Protein AF-A0A315BMY9-F1 (afdb_monomer_lite)

pLDDT: mean 78.52, std 7.13, range [45.62, 89.0]

Structure (mmCIF, N/CA/C/O backbone):
data_AF-A0A315BMY9-F1
#
_entry.id   AF-A0A315BMY9-F1
#
loop_
_atom_site.group_PDB
_atom_site.id
_atom_site.type_symbol
_atom_site.label_atom_id
_atom_site.label_alt_id
_atom_site.label_comp_id
_atom_site.label_asym_id
_atom_site.label_entity_id
_atom_site.label_seq_id
_atom_site.pdbx_PDB_ins_code
_atom_site.Cartn_x
_atom_site.Cartn_y
_atom_site.Cartn_z
_atom_site.occupancy
_atom_site.B_iso_or_equiv
_atom_site.auth_seq_id
_atom_site.auth_comp_id
_atom_site.auth_asym_id
_atom_site.auth_atom_id
_atom_site.pdbx_PDB_model_num
ATOM 1 N N . MET A 1 1 ? -17.824 -24.085 -15.442 1.00 51.62 1 MET A N 1
ATOM 2 C CA . MET A 1 1 ? -16.734 -23.351 -16.113 1.00 51.62 1 MET A CA 1
ATOM 3 C C . MET A 1 1 ? -16.636 -21.958 -15.501 1.00 51.62 1 MET A C 1
ATOM 5 O O . MET A 1 1 ? -17.460 -21.121 -15.811 1.00 51.62 1 MET A O 1
ATOM 9 N N .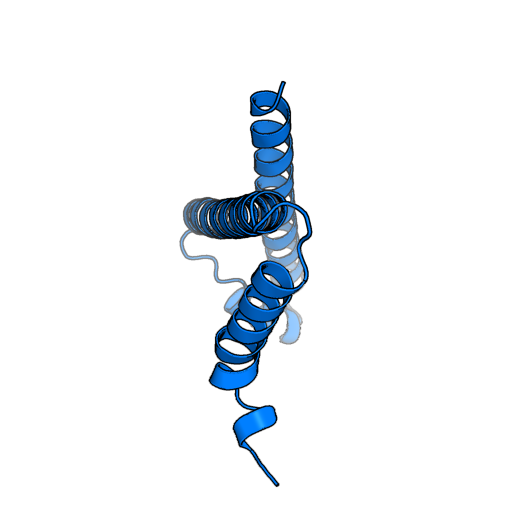 SER A 1 2 ? -15.762 -21.678 -14.541 1.00 57.91 2 SER A N 1
ATOM 10 C CA . SER A 1 2 ? -15.199 -22.530 -13.483 1.00 57.91 2 SER A CA 1
ATOM 11 C C . SER A 1 2 ? -14.870 -21.597 -12.306 1.00 57.91 2 SER A C 1
ATOM 13 O O . SER A 1 2 ? -14.286 -20.536 -12.512 1.00 57.91 2 SER A O 1
ATOM 15 N N . GLN A 1 3 ? -15.235 -21.982 -11.076 1.00 76.00 3 GLN A N 1
ATOM 16 C CA . GLN A 1 3 ? -14.943 -21.243 -9.829 1.00 76.00 3 GLN A CA 1
ATOM 17 C C . GLN A 1 3 ? -13.486 -20.753 -9.729 1.00 76.00 3 GLN A C 1
ATOM 19 O O . GLN A 1 3 ? -13.205 -19.767 -9.051 1.00 76.00 3 GLN A O 1
ATOM 24 N N . PHE A 1 4 ? -12.582 -21.433 -10.434 1.00 82.19 4 PHE A N 1
ATOM 25 C CA . PHE A 1 4 ? -11.174 -21.112 -10.574 1.00 82.19 4 PHE A CA 1
ATOM 26 C C . PHE A 1 4 ? -10.899 -19.684 -11.074 1.00 82.19 4 PHE A C 1
ATOM 28 O O . PHE A 1 4 ? -10.129 -18.984 -10.423 1.00 82.19 4 PHE A O 1
ATOM 35 N N . PHE A 1 5 ? -11.556 -19.208 -12.142 1.00 80.44 5 PHE A N 1
ATOM 36 C CA . PHE A 1 5 ? -11.325 -17.853 -12.687 1.00 80.44 5 PHE A CA 1
ATOM 37 C C . PHE A 1 5 ? -11.791 -16.735 -11.738 1.00 80.44 5 PHE A C 1
ATOM 39 O O . PHE A 1 5 ? -11.258 -15.628 -11.744 1.00 80.44 5 PHE A O 1
ATOM 46 N N . THR A 1 6 ? -12.761 -17.038 -10.879 1.00 83.19 6 THR A N 1
ATOM 47 C CA . THR A 1 6 ? -13.235 -16.162 -9.794 1.00 83.19 6 THR A CA 1
ATOM 48 C C . THR A 1 6 ? -12.459 -16.328 -8.487 1.00 83.19 6 THR A C 1
ATOM 50 O O . THR A 1 6 ? -12.723 -15.610 -7.525 1.00 83.19 6 THR A O 1
ATOM 53 N N . SER A 1 7 ? -11.521 -17.275 -8.405 1.00 87.94 7 SER A N 1
ATOM 54 C CA . SER A 1 7 ? -10.763 -17.496 -7.176 1.00 87.94 7 SER A CA 1
ATOM 55 C C . SER A 1 7 ? -9.757 -16.367 -6.945 1.00 87.94 7 SER A C 1
ATOM 57 O O . SER A 1 7 ? -9.094 -15.900 -7.873 1.00 87.94 7 SER A O 1
ATOM 59 N N . ARG A 1 8 ? -9.585 -15.966 -5.678 1.00 85.94 8 ARG A N 1
ATOM 60 C CA . ARG A 1 8 ? -8.574 -14.969 -5.282 1.00 85.94 8 ARG A CA 1
ATOM 61 C C . ARG A 1 8 ? -7.169 -15.396 -5.708 1.00 85.94 8 ARG A C 1
ATOM 63 O O . ARG A 1 8 ? -6.381 -14.570 -6.145 1.00 85.94 8 ARG A O 1
ATOM 70 N N . PHE A 1 9 ? -6.877 -16.692 -5.628 1.00 83.81 9 PHE A N 1
ATOM 71 C CA . PHE A 1 9 ? -5.603 -17.247 -6.074 1.00 83.81 9 PHE A CA 1
ATOM 72 C C . PHE A 1 9 ? -5.358 -16.987 -7.565 1.00 83.81 9 PHE A C 1
ATOM 74 O O . PHE A 1 9 ? -4.298 -16.501 -7.948 1.00 83.81 9 PHE A O 1
ATOM 81 N N . PHE A 1 10 ? -6.358 -17.233 -8.412 1.00 86.19 10 PHE A N 1
ATOM 82 C CA . PHE A 1 10 ? -6.232 -16.951 -9.836 1.00 86.19 10 PHE A CA 1
ATOM 83 C C . PHE A 1 10 ? -6.084 -15.448 -10.112 1.00 86.19 10 PHE A C 1
ATOM 85 O O . PHE A 1 10 ? -5.187 -15.045 -10.846 1.00 86.19 10 PHE A O 1
ATOM 92 N N . GLN A 1 11 ? -6.924 -14.617 -9.492 1.00 82.50 11 GLN A N 1
ATOM 93 C CA . GLN A 1 11 ? -6.979 -13.175 -9.755 1.00 82.50 11 GLN A CA 1
ATOM 94 C C . GLN A 1 11 ? -5.750 -12.408 -9.257 1.00 82.50 11 GLN A C 1
ATOM 96 O O . GLN A 1 11 ? -5.304 -11.485 -9.931 1.00 82.50 11 GLN A O 1
ATOM 101 N N . PHE A 1 12 ? -5.207 -12.776 -8.094 1.00 83.69 12 PHE A N 1
ATOM 102 C CA . PHE A 1 12 ? -4.121 -12.032 -7.449 1.00 83.69 12 PHE A CA 1
ATOM 103 C C . PHE A 1 12 ? -2.736 -12.654 -7.643 1.00 83.69 12 PHE A C 1
ATOM 105 O O . PHE A 1 12 ? -1.747 -11.986 -7.359 1.00 83.69 12 PHE A O 1
ATOM 112 N N . LEU A 1 13 ? -2.642 -13.897 -8.130 1.00 84.69 13 LEU A N 1
ATOM 113 C CA . LEU A 1 13 ? -1.356 -14.557 -8.377 1.00 84.69 13 LEU A CA 1
ATOM 114 C C . LEU A 1 13 ? -1.186 -14.959 -9.843 1.00 84.69 13 LEU A C 1
ATOM 116 O O . LEU A 1 13 ? -0.260 -14.497 -10.505 1.00 84.69 13 LEU A O 1
ATOM 120 N N . ILE A 1 14 ? -2.083 -15.800 -10.365 1.00 87.75 14 ILE A N 1
ATOM 121 C CA . ILE A 1 14 ? -1.918 -16.386 -11.704 1.00 87.75 14 ILE A CA 1
ATOM 122 C C . ILE A 1 14 ? -2.066 -15.327 -12.798 1.00 87.75 14 ILE A C 1
ATOM 124 O O . ILE A 1 14 ? -1.216 -15.232 -13.680 1.00 87.75 14 ILE A O 1
ATOM 128 N N . LEU A 1 15 ? -3.125 -14.519 -12.742 1.00 85.69 15 LEU A N 1
ATOM 129 C CA . LEU A 1 15 ? -3.401 -13.502 -13.751 1.00 85.69 15 LEU A CA 1
ATOM 130 C C . LEU A 1 15 ? -2.269 -12.451 -13.836 1.00 85.69 15 LEU A C 1
ATOM 132 O O . LEU A 1 15 ? -1.788 -12.220 -14.946 1.00 85.69 15 LEU A O 1
ATOM 136 N N . PRO A 1 16 ? -1.757 -11.876 -12.726 1.00 83.25 16 PRO A N 1
ATOM 137 C CA . PRO A 1 16 ? -0.602 -10.978 -12.773 1.00 83.25 16 PRO A CA 1
ATOM 138 C C . PRO A 1 16 ? 0.662 -11.632 -13.340 1.00 83.25 16 PRO A C 1
ATOM 140 O O . PRO A 1 16 ? 1.359 -11.003 -14.131 1.00 83.25 16 PRO A O 1
ATOM 143 N N . LEU A 1 17 ? 0.947 -12.896 -12.999 1.00 87.31 17 LEU A N 1
ATOM 144 C CA . LEU A 1 17 ? 2.098 -13.623 -13.551 1.00 87.31 17 LEU A CA 1
ATOM 145 C C . LEU A 1 17 ? 1.992 -13.806 -15.070 1.00 87.31 17 LEU A C 1
ATOM 147 O O . LEU A 1 17 ? 2.979 -13.604 -15.777 1.00 87.31 17 LEU A O 1
ATOM 151 N N . PHE A 1 18 ? 0.801 -14.122 -15.585 1.00 89.00 18 PHE A N 1
ATOM 152 C CA . PHE A 1 18 ? 0.562 -14.181 -17.030 1.00 89.00 18 PHE A CA 1
ATOM 153 C C . PHE A 1 18 ? 0.771 -12.826 -17.706 1.00 89.00 18 PHE A C 1
ATOM 155 O O . PHE A 1 18 ? 1.376 -12.767 -18.774 1.00 89.00 18 PHE A O 1
ATOM 162 N N . VAL A 1 19 ? 0.316 -11.738 -17.081 1.00 85.75 19 VAL A N 1
ATOM 163 C CA . VAL A 1 19 ? 0.523 -10.376 -17.594 1.00 85.75 19 VAL A CA 1
ATOM 164 C C . VAL A 1 19 ? 2.012 -10.020 -17.631 1.00 85.75 19 VAL A C 1
ATOM 166 O O . VAL A 1 19 ? 2.479 -9.462 -18.621 1.00 85.75 19 VAL A O 1
ATOM 169 N N . VAL A 1 20 ? 2.782 -10.388 -16.602 1.00 82.81 20 VAL A N 1
ATOM 170 C CA . VAL A 1 20 ? 4.240 -10.186 -16.598 1.00 82.81 20 VAL A CA 1
ATOM 171 C C . VAL A 1 20 ? 4.911 -10.996 -17.708 1.00 82.81 20 VAL A C 1
ATOM 173 O O . VAL A 1 20 ? 5.703 -10.437 -18.461 1.00 82.81 20 VAL A O 1
ATOM 176 N N . ALA A 1 21 ? 4.572 -12.280 -17.855 1.00 86.06 21 ALA A N 1
ATOM 177 C CA . ALA A 1 21 ? 5.124 -13.125 -18.915 1.00 86.06 21 ALA A CA 1
ATOM 178 C C . ALA A 1 21 ? 4.801 -12.578 -20.316 1.00 86.06 21 ALA A C 1
ATOM 180 O O . ALA A 1 21 ? 5.667 -12.554 -21.191 1.00 86.06 21 ALA A O 1
ATOM 181 N N . TRP A 1 22 ? 3.578 -12.076 -20.510 1.00 86.25 22 TRP A N 1
ATOM 182 C CA . TRP A 1 22 ? 3.168 -11.403 -21.739 1.00 86.25 22 TRP A CA 1
ATOM 183 C C . TRP A 1 22 ? 3.984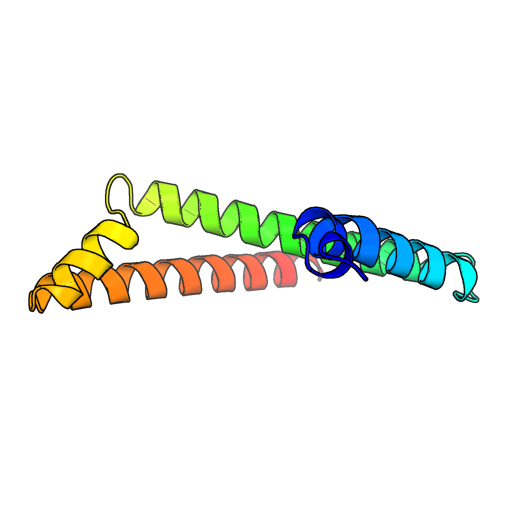 -10.136 -22.006 1.00 86.25 22 TRP A C 1
ATOM 185 O O . TRP A 1 22 ? 4.433 -9.926 -23.133 1.00 86.25 22 TRP A O 1
ATOM 195 N N . PHE A 1 23 ? 4.216 -9.302 -20.987 1.00 80.75 23 PHE A N 1
ATOM 196 C CA . PHE A 1 23 ? 5.048 -8.110 -21.142 1.00 80.75 23 PHE A CA 1
ATOM 197 C C . PHE A 1 23 ? 6.479 -8.469 -21.524 1.00 80.75 23 PHE A C 1
ATOM 199 O O . PHE A 1 23 ? 6.958 -7.944 -22.518 1.00 80.75 23 PHE A O 1
ATOM 206 N N . VAL A 1 24 ? 7.115 -9.432 -20.850 1.00 82.12 24 VAL A N 1
ATOM 207 C CA . VAL A 1 24 ? 8.473 -9.875 -21.215 1.00 82.12 24 VAL A CA 1
ATOM 208 C C . VAL A 1 24 ? 8.542 -10.333 -22.676 1.00 82.12 24 VAL A C 1
ATOM 210 O O . VAL A 1 24 ? 9.521 -10.051 -23.362 1.00 82.12 24 VAL A O 1
ATOM 213 N N . TRP A 1 25 ? 7.507 -11.022 -23.164 1.00 83.44 25 TRP A N 1
ATOM 214 C CA . TRP A 1 25 ? 7.479 -11.530 -24.535 1.00 83.44 25 TRP A CA 1
ATOM 215 C C . TRP A 1 25 ? 7.214 -10.450 -25.593 1.00 83.44 25 TRP A C 1
ATOM 217 O O . TRP A 1 25 ? 7.740 -10.533 -26.700 1.00 83.44 25 TRP A O 1
ATOM 227 N N . THR A 1 26 ? 6.411 -9.437 -25.265 1.00 82.94 26 THR A N 1
ATOM 228 C CA . THR A 1 26 ? 6.016 -8.367 -26.200 1.00 82.94 26 THR A CA 1
ATOM 229 C C . THR A 1 26 ? 6.922 -7.140 -26.156 1.00 82.94 26 THR A C 1
ATOM 231 O O . THR A 1 26 ? 6.779 -6.242 -26.984 1.00 82.94 26 THR A O 1
ATOM 234 N N . ASP A 1 27 ? 7.857 -7.094 -25.211 1.00 74.88 27 ASP A N 1
ATOM 235 C CA . ASP A 1 27 ? 8.726 -5.952 -24.974 1.00 74.88 27 ASP A CA 1
ATOM 236 C C . ASP A 1 27 ? 9.909 -5.915 -25.970 1.00 74.88 27 ASP A C 1
ATOM 238 O O . ASP A 1 27 ? 10.800 -6.773 -25.913 1.00 74.88 27 ASP A O 1
ATOM 242 N N . PRO A 1 28 ? 9.978 -4.909 -26.868 1.00 74.38 28 PRO A N 1
ATOM 243 C CA . PRO A 1 28 ? 11.068 -4.773 -27.836 1.00 74.38 28 PRO A CA 1
ATOM 244 C C . PRO A 1 28 ? 12.428 -4.500 -27.170 1.00 74.38 28 PRO A C 1
ATOM 246 O O . PRO A 1 28 ? 13.467 -4.720 -27.794 1.00 74.38 28 PRO A O 1
ATOM 249 N N . SER A 1 29 ? 12.442 -4.078 -25.899 1.00 78.62 29 SER A N 1
ATOM 250 C CA . SER A 1 29 ? 13.654 -3.846 -25.102 1.00 78.62 29 SER A CA 1
ATOM 251 C C . SER A 1 29 ? 14.228 -5.120 -24.455 1.00 78.62 29 SER A C 1
ATOM 253 O O . SER A 1 29 ? 15.152 -5.038 -23.646 1.00 78.62 29 SER A O 1
ATOM 255 N N . LYS A 1 30 ? 13.707 -6.311 -24.803 1.00 74.44 30 LYS A N 1
ATOM 256 C CA . LYS A 1 30 ? 14.064 -7.611 -24.193 1.00 74.44 30 LYS A CA 1
ATOM 257 C C . LYS A 1 30 ? 13.797 -7.669 -22.680 1.00 74.44 30 LYS A C 1
ATOM 259 O O . LYS A 1 30 ? 14.536 -8.318 -21.940 1.00 74.44 30 LYS A O 1
ATOM 264 N N . GLY A 1 31 ? 12.737 -7.004 -22.221 1.00 72.75 31 GLY A N 1
ATOM 265 C CA . GLY A 1 31 ? 12.268 -7.072 -20.835 1.00 72.75 31 GLY A CA 1
ATOM 266 C C . GLY A 1 31 ? 12.853 -6.019 -19.891 1.00 72.75 31 GLY A C 1
ATOM 267 O O . GLY A 1 31 ? 12.549 -6.064 -18.699 1.00 72.75 31 GLY A O 1
ATOM 268 N N . ALA A 1 32 ? 13.657 -5.069 -20.380 1.00 77.12 32 ALA A N 1
ATOM 269 C CA . ALA A 1 32 ? 14.184 -3.981 -19.553 1.00 77.12 32 ALA A CA 1
ATOM 270 C C . ALA A 1 32 ? 13.060 -3.054 -19.050 1.00 77.12 32 ALA A C 1
ATOM 272 O O . ALA A 1 32 ? 12.976 -2.773 -17.851 1.00 77.12 32 ALA A O 1
ATOM 273 N N . ASP A 1 33 ? 12.134 -2.665 -19.930 1.00 75.94 33 ASP A N 1
ATOM 274 C CA . ASP A 1 33 ? 10.961 -1.869 -19.548 1.00 75.94 33 ASP A CA 1
ATOM 275 C C . ASP A 1 33 ? 10.013 -2.668 -18.647 1.00 75.94 33 ASP A C 1
ATOM 277 O O . ASP A 1 33 ? 9.406 -2.134 -17.713 1.00 75.94 33 ASP A O 1
ATOM 281 N N . THR A 1 34 ? 9.911 -3.976 -18.883 1.00 78.88 34 THR A N 1
ATOM 282 C CA . THR A 1 34 ? 9.129 -4.878 -18.032 1.00 78.88 34 THR A CA 1
ATOM 283 C C . THR A 1 34 ? 9.695 -4.964 -16.610 1.00 78.88 34 THR A C 1
ATOM 285 O O . THR A 1 34 ? 8.929 -4.908 -15.646 1.00 78.88 34 THR A O 1
ATOM 288 N N . LEU A 1 35 ? 11.020 -5.025 -16.449 1.00 78.00 35 LEU A N 1
ATOM 289 C CA . LEU A 1 35 ? 11.677 -5.006 -15.137 1.00 78.00 35 LEU A CA 1
ATOM 290 C C . LEU A 1 35 ? 11.436 -3.690 -14.391 1.00 78.00 35 LEU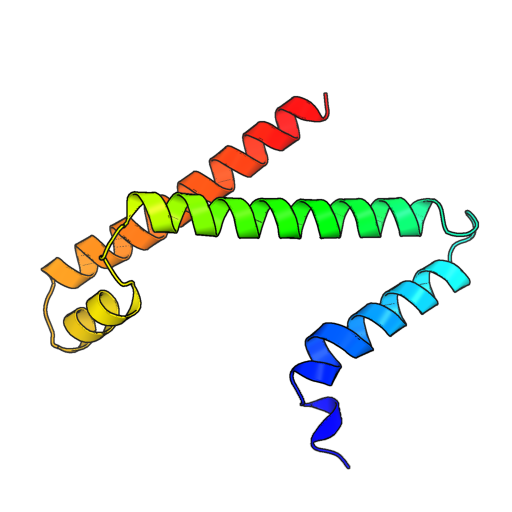 A C 1
ATOM 292 O O . LEU A 1 35 ? 11.115 -3.722 -13.203 1.00 78.00 35 LEU A O 1
ATOM 296 N N . LEU A 1 36 ? 11.501 -2.550 -15.085 1.00 77.75 36 LEU A N 1
ATOM 297 C CA . LEU A 1 36 ? 11.162 -1.245 -14.505 1.00 77.75 36 LEU A CA 1
ATOM 298 C C . LEU A 1 36 ? 9.717 -1.204 -13.994 1.00 77.75 36 LEU A C 1
ATOM 300 O O . LEU A 1 36 ? 9.458 -0.729 -12.888 1.00 77.75 36 LEU A O 1
ATOM 304 N N . ARG A 1 37 ? 8.764 -1.757 -14.753 1.00 77.00 37 ARG A N 1
ATOM 305 C CA . ARG A 1 37 ? 7.363 -1.857 -14.312 1.00 77.00 37 ARG A CA 1
ATOM 306 C C . ARG A 1 37 ? 7.235 -2.726 -13.065 1.00 77.00 37 ARG A C 1
ATOM 308 O O . ARG A 1 37 ? 6.600 -2.302 -12.106 1.00 77.00 37 ARG A O 1
ATOM 315 N N . ILE A 1 38 ? 7.866 -3.900 -13.038 1.00 79.19 38 ILE A N 1
ATOM 316 C CA . ILE A 1 38 ? 7.849 -4.783 -11.859 1.00 79.19 38 ILE A CA 1
ATOM 317 C C . ILE A 1 38 ? 8.454 -4.075 -10.643 1.00 79.19 38 ILE A C 1
ATOM 319 O O . ILE A 1 38 ? 7.892 -4.152 -9.552 1.00 79.19 38 ILE A O 1
ATOM 323 N N . GLN A 1 39 ? 9.554 -3.343 -10.825 1.00 78.44 39 GLN A N 1
ATOM 324 C CA . GLN A 1 39 ? 10.189 -2.569 -9.763 1.00 78.44 39 GLN A CA 1
ATOM 325 C C . GLN A 1 39 ? 9.241 -1.509 -9.190 1.00 78.44 39 GLN A C 1
ATOM 327 O O . GLN A 1 39 ? 9.117 -1.411 -7.971 1.00 78.44 39 GLN A O 1
ATOM 332 N N . ILE A 1 40 ? 8.526 -0.764 -10.039 1.00 77.12 40 ILE A N 1
ATOM 333 C CA . ILE A 1 40 ? 7.537 0.235 -9.599 1.00 77.12 40 ILE A CA 1
ATOM 334 C C . ILE A 1 40 ? 6.396 -0.431 -8.821 1.00 77.12 40 ILE A C 1
ATOM 336 O O . ILE A 1 40 ? 5.976 0.073 -7.781 1.00 77.12 40 ILE A O 1
ATOM 340 N N . TRP A 1 41 ? 5.913 -1.586 -9.280 1.00 77.38 41 TRP A N 1
ATOM 341 C CA . TRP A 1 41 ? 4.858 -2.332 -8.589 1.00 77.38 41 TRP A CA 1
ATOM 342 C C . TRP A 1 41 ? 5.329 -2.876 -7.236 1.00 77.38 41 TRP A C 1
ATOM 344 O O . TRP A 1 41 ? 4.610 -2.763 -6.244 1.00 77.38 41 TRP A O 1
ATOM 354 N N . ALA A 1 42 ? 6.549 -3.410 -7.169 1.00 79.56 42 ALA A N 1
ATOM 355 C CA . ALA A 1 42 ? 7.162 -3.867 -5.927 1.00 79.56 42 ALA A CA 1
ATOM 356 C C . ALA A 1 42 ? 7.371 -2.708 -4.941 1.00 79.56 42 ALA A C 1
ATOM 358 O O . ALA A 1 42 ? 7.071 -2.846 -3.756 1.00 79.56 42 ALA A O 1
ATOM 359 N N . GLN A 1 43 ? 7.814 -1.545 -5.430 1.00 73.12 43 GLN A N 1
ATOM 360 C CA . GLN A 1 43 ? 7.916 -0.324 -4.632 1.00 73.12 43 GLN A CA 1
ATOM 361 C C . GLN A 1 43 ? 6.543 0.106 -4.111 1.00 73.12 43 GLN A C 1
ATOM 363 O O . GLN A 1 43 ? 6.405 0.316 -2.911 1.00 73.12 43 GLN A O 1
ATOM 368 N N . ALA A 1 44 ? 5.512 0.158 -4.959 1.00 75.19 44 ALA A N 1
ATOM 369 C CA . ALA A 1 44 ? 4.152 0.502 -4.544 1.00 75.19 44 ALA A CA 1
ATOM 370 C C . ALA A 1 44 ? 3.613 -0.452 -3.463 1.00 75.19 44 ALA A C 1
ATOM 372 O O . ALA A 1 44 ? 3.003 0.002 -2.491 1.00 75.19 44 ALA A O 1
ATOM 373 N N . PHE A 1 45 ? 3.885 -1.755 -3.591 1.00 78.69 45 PHE A N 1
ATOM 374 C CA . PHE A 1 45 ? 3.511 -2.768 -2.600 1.00 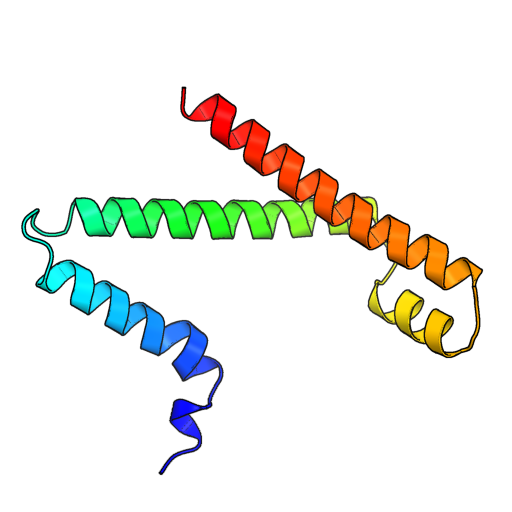78.69 45 PHE A CA 1
ATOM 375 C C . PHE A 1 45 ? 4.258 -2.579 -1.273 1.00 78.69 45 PHE A C 1
ATOM 377 O O . PHE A 1 45 ? 3.667 -2.653 -0.195 1.00 78.69 45 PHE A O 1
ATOM 384 N N . LEU A 1 46 ? 5.553 -2.265 -1.345 1.00 79.50 46 LEU A N 1
ATOM 385 C CA . LEU A 1 46 ? 6.371 -1.968 -0.175 1.00 79.50 46 LEU A CA 1
ATOM 386 C C . LEU A 1 46 ? 5.874 -0.704 0.537 1.00 79.50 46 LEU A C 1
ATOM 388 O O . LEU A 1 46 ? 5.688 -0.730 1.751 1.00 79.50 46 LEU A O 1
ATOM 392 N N . VAL A 1 47 ? 5.573 0.367 -0.205 1.00 78.62 47 VAL A N 1
ATOM 393 C CA . VAL A 1 47 ? 5.017 1.615 0.343 1.00 78.62 47 VAL A CA 1
ATOM 394 C C . VAL A 1 47 ? 3.683 1.366 1.039 1.00 78.62 47 VAL A C 1
ATOM 396 O O . VAL A 1 47 ? 3.483 1.827 2.160 1.00 78.62 47 VAL A O 1
ATOM 399 N N . THR A 1 48 ? 2.773 0.621 0.410 1.00 79.25 48 THR A N 1
ATOM 400 C CA . THR A 1 48 ? 1.457 0.328 1.003 1.00 79.25 48 THR A CA 1
ATOM 401 C C . THR A 1 48 ? 1.562 -0.563 2.239 1.00 79.25 48 THR A C 1
ATOM 403 O O . THR A 1 48 ? 0.892 -0.290 3.238 1.00 79.25 48 THR A O 1
ATOM 406 N N . GLY A 1 49 ? 2.435 -1.574 2.231 1.00 81.00 49 GLY A N 1
ATOM 407 C CA . GLY A 1 49 ? 2.709 -2.403 3.409 1.00 81.00 49 GLY A CA 1
ATOM 408 C C . GLY A 1 49 ? 3.317 -1.607 4.570 1.00 81.00 49 GLY A C 1
ATOM 409 O O . GLY A 1 49 ? 2.895 -1.750 5.723 1.00 81.00 49 GLY A O 1
ATOM 410 N N . LEU A 1 50 ? 4.259 -0.707 4.272 1.00 79.62 50 LEU A N 1
ATOM 411 C CA . LEU A 1 50 ? 4.876 0.168 5.269 1.00 79.62 50 LEU A CA 1
ATOM 412 C C . LEU A 1 50 ? 3.856 1.163 5.837 1.00 79.62 50 LEU A C 1
ATOM 414 O O . LEU A 1 50 ? 3.762 1.321 7.054 1.00 79.62 50 LEU A O 1
ATOM 418 N N . ALA A 1 51 ? 3.029 1.760 4.971 1.00 80.88 51 ALA A N 1
ATOM 419 C CA . ALA A 1 51 ? 1.951 2.663 5.364 1.00 80.88 51 ALA A CA 1
ATOM 420 C C . ALA A 1 51 ? 0.961 1.979 6.312 1.00 80.88 51 ALA A C 1
ATOM 422 O O . ALA A 1 51 ? 0.588 2.543 7.341 1.00 80.88 51 ALA A O 1
ATOM 423 N N . TYR A 1 52 ? 0.568 0.743 5.993 1.00 80.56 52 TYR A N 1
ATOM 424 C CA . TYR A 1 52 ? -0.304 -0.054 6.849 1.00 80.56 52 TYR A CA 1
ATOM 425 C C . TYR A 1 52 ? 0.337 -0.327 8.212 1.00 80.56 52 TYR A C 1
ATOM 427 O O . TYR A 1 52 ? -0.314 -0.147 9.239 1.00 80.56 52 TYR A O 1
ATOM 435 N N . THR A 1 53 ? 1.614 -0.711 8.233 1.00 81.19 53 THR A N 1
ATOM 436 C CA . THR A 1 53 ? 2.332 -1.029 9.475 1.00 81.19 53 THR A CA 1
ATOM 437 C C . THR A 1 53 ? 2.468 0.200 10.374 1.00 81.19 53 THR A C 1
ATOM 439 O O . THR A 1 53 ? 2.141 0.122 11.557 1.00 81.19 53 THR A O 1
ATOM 442 N N . ILE A 1 54 ? 2.849 1.352 9.809 1.00 78.56 54 ILE A N 1
ATOM 443 C CA . ILE A 1 54 ? 2.952 2.631 10.530 1.00 78.56 54 ILE A CA 1
ATOM 444 C C . ILE A 1 54 ? 1.581 3.067 11.054 1.00 78.56 54 ILE A C 1
ATOM 446 O O . ILE A 1 54 ? 1.431 3.411 12.228 1.00 78.56 54 ILE A O 1
ATOM 450 N N . ALA A 1 55 ? 0.548 3.019 10.211 1.00 77.38 55 ALA A N 1
ATOM 451 C CA . ALA A 1 55 ? -0.799 3.359 10.646 1.00 77.38 55 ALA A CA 1
ATOM 452 C C . ALA A 1 55 ? -1.276 2.418 11.761 1.00 77.38 55 ALA A C 1
ATOM 454 O O . ALA A 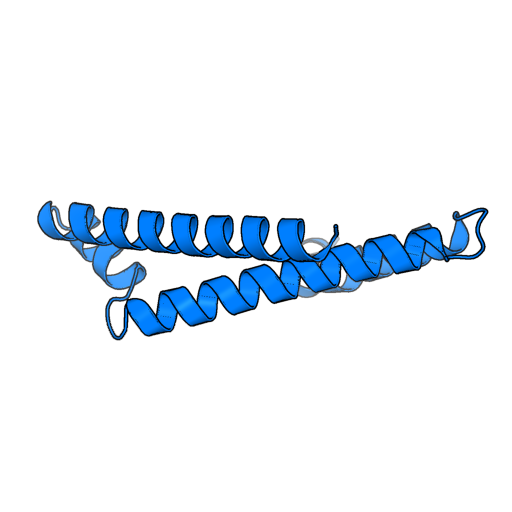1 55 ? -1.865 2.869 12.740 1.00 77.38 55 ALA A O 1
ATOM 455 N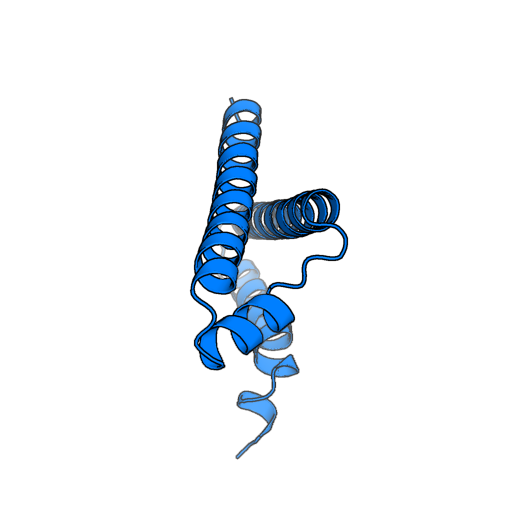 N . LYS A 1 56 ? -0.986 1.115 11.664 1.00 76.94 56 LYS A N 1
ATOM 456 C CA . LYS A 1 56 ? -1.351 0.140 12.694 1.00 76.94 56 LYS A CA 1
ATOM 457 C C . LYS A 1 56 ? -0.595 0.378 14.002 1.00 76.94 56 LYS A C 1
ATOM 459 O O . LYS A 1 56 ? -1.215 0.280 15.058 1.00 76.94 56 LYS A O 1
ATOM 464 N N . SER A 1 57 ? 0.689 0.740 13.957 1.00 77.88 57 SER A N 1
ATOM 465 C CA . SER A 1 57 ? 1.458 1.067 15.164 1.00 77.88 57 SER A CA 1
ATOM 466 C C . SER A 1 57 ? 0.961 2.339 15.852 1.00 77.88 57 SER A C 1
ATOM 468 O O . SER A 1 57 ? 0.941 2.390 17.076 1.00 77.88 57 SER A O 1
ATOM 470 N N . LEU A 1 58 ? 0.508 3.337 15.085 1.00 75.75 58 LEU A N 1
ATOM 471 C CA . LEU A 1 58 ? -0.048 4.586 15.623 1.00 75.75 58 LEU A CA 1
ATOM 472 C C . LEU A 1 58 ? -1.439 4.393 16.243 1.00 75.75 58 LEU A C 1
ATOM 474 O O . LEU A 1 58 ? -1.792 5.071 17.203 1.00 75.75 58 LEU A O 1
ATOM 478 N N . LEU A 1 59 ? -2.229 3.466 15.701 1.00 74.56 59 LEU A N 1
ATOM 479 C CA . LEU A 1 59 ? -3.595 3.193 16.157 1.00 74.56 59 LEU A CA 1
ATOM 480 C C . LEU A 1 59 ? -3.659 2.182 17.313 1.00 74.56 59 LEU A C 1
ATOM 482 O O . LEU A 1 59 ? -4.673 2.098 18.005 1.00 74.56 59 LEU A O 1
ATOM 486 N N . GLY A 1 60 ? -2.594 1.411 17.545 1.00 72.38 60 GLY A N 1
ATOM 487 C CA . GLY A 1 60 ? -2.518 0.440 18.635 1.00 72.38 60 GLY A CA 1
ATOM 488 C C . GLY A 1 60 ? -3.672 -0.571 18.604 1.00 72.38 60 GLY A C 1
ATOM 489 O O . GLY A 1 60 ? -3.828 -1.330 17.643 1.00 72.38 60 GLY A O 1
ATOM 490 N N . LYS A 1 61 ? -4.489 -0.584 19.670 1.00 66.88 61 LYS A N 1
ATOM 491 C CA . LYS A 1 61 ? -5.670 -1.459 19.804 1.00 66.88 61 LYS A CA 1
ATOM 492 C C . LYS A 1 61 ? -6.915 -0.945 19.078 1.00 66.88 61 LYS A C 1
ATOM 494 O O . LYS A 1 61 ? -7.870 -1.702 18.975 1.00 66.88 61 LYS A O 1
ATOM 499 N N . ALA A 1 62 ? -6.926 0.291 18.571 1.00 65.06 62 ALA A N 1
ATOM 500 C CA . ALA A 1 62 ? -8.082 0.826 17.859 1.00 65.06 62 ALA A CA 1
ATOM 501 C C . ALA A 1 62 ? -8.294 0.049 16.549 1.00 65.06 62 ALA A C 1
ATOM 503 O O . ALA A 1 62 ? -7.575 0.231 15.558 1.00 65.06 62 ALA A O 1
ATOM 504 N N . SER A 1 63 ? -9.260 -0.870 16.558 1.00 67.12 63 SER A N 1
ATOM 505 C CA . SER A 1 63 ? -9.667 -1.605 15.371 1.00 67.12 63 SER A CA 1
ATOM 506 C C . SER A 1 63 ? -10.639 -0.756 14.561 1.00 67.12 63 SER A C 1
ATOM 508 O O . SER A 1 63 ? -11.671 -0.312 15.061 1.00 67.12 63 SER A O 1
ATOM 510 N N . SER A 1 64 ? -10.329 -0.544 13.280 1.00 66.31 64 SER A N 1
ATOM 511 C CA . SER A 1 64 ? -11.258 0.106 12.350 1.00 66.31 64 SER A CA 1
ATOM 512 C C . SER A 1 64 ? -12.566 -0.677 12.197 1.00 66.31 64 SER A C 1
ATOM 514 O O . SER A 1 64 ? -13.573 -0.083 11.841 1.00 66.31 64 SER A O 1
ATOM 516 N N . GLU A 1 65 ? -12.546 -1.984 12.468 1.00 71.19 65 GLU A N 1
ATOM 517 C CA . GLU A 1 65 ? -13.720 -2.859 12.413 1.00 71.19 65 GLU A CA 1
ATOM 518 C C . GLU A 1 65 ? -14.631 -2.642 13.629 1.00 71.19 65 GLU A C 1
ATOM 520 O O . GLU A 1 65 ? -15.811 -2.356 13.460 1.00 71.19 65 GLU A O 1
ATOM 525 N N . GLU A 1 66 ? -14.069 -2.611 14.843 1.00 78.56 66 GLU A N 1
ATOM 526 C CA . GLU A 1 66 ? -14.833 -2.320 16.068 1.00 78.56 66 GLU A CA 1
ATOM 527 C C . GLU A 1 66 ? -15.442 -0.913 16.043 1.00 78.56 66 GLU A C 1
ATOM 529 O O . GLU A 1 66 ? -16.600 -0.720 16.407 1.00 78.56 66 GLU A O 1
ATOM 534 N N . LEU A 1 67 ? -14.682 0.083 15.576 1.00 74.62 67 LEU A N 1
ATOM 535 C CA . LEU A 1 67 ? -15.187 1.449 15.433 1.00 74.62 67 LEU A CA 1
ATOM 536 C C . LEU A 1 67 ? -16.320 1.528 14.405 1.00 74.62 67 LEU A C 1
ATOM 538 O O . LEU A 1 67 ? -17.290 2.249 14.624 1.00 74.62 67 LEU A O 1
ATOM 542 N N . TYR A 1 68 ? -16.227 0.776 13.309 1.00 76.12 68 TYR A N 1
ATOM 543 C CA . TYR A 1 68 ? -17.275 0.723 12.294 1.00 76.12 68 TYR A CA 1
ATOM 544 C C . TYR A 1 68 ? -18.552 0.042 12.810 1.00 76.12 68 TYR A C 1
ATOM 546 O O . TYR A 1 68 ? -19.659 0.519 12.545 1.00 76.12 68 TYR A O 1
ATOM 554 N N . ASP A 1 69 ? -18.417 -1.016 13.608 1.00 80.88 69 ASP A N 1
ATOM 555 C CA . ASP A 1 69 ? -19.559 -1.686 14.232 1.00 80.88 69 ASP A CA 1
ATOM 556 C C . ASP A 1 69 ? -20.238 -0.805 15.289 1.00 80.88 69 ASP A C 1
ATOM 558 O O . ASP A 1 69 ? -21.467 -0.736 15.339 1.00 80.88 69 ASP A O 1
ATOM 562 N N . LEU A 1 70 ? -19.467 -0.046 16.073 1.00 79.44 70 LEU A N 1
ATOM 563 C CA . LEU A 1 70 ? -20.003 0.930 17.030 1.00 79.44 70 LEU A CA 1
ATOM 564 C C . LEU A 1 70 ? -20.722 2.101 16.340 1.00 79.44 70 LEU A C 1
ATOM 566 O O . LEU A 1 70 ? -21.724 2.602 16.853 1.00 79.44 70 LEU A O 1
ATOM 570 N N . VAL A 1 71 ? -20.266 2.514 15.155 1.00 84.00 71 VAL A N 1
ATOM 571 C CA . VAL A 1 71 ? -20.967 3.510 14.325 1.00 84.00 71 VAL A CA 1
ATOM 572 C C . VAL A 1 71 ? -22.316 2.987 13.857 1.00 84.00 71 VAL A C 1
ATOM 574 O O . VAL A 1 71 ? -23.312 3.705 13.944 1.00 84.00 71 VAL A O 1
ATOM 577 N N . LYS A 1 72 ? -22.380 1.731 13.398 1.00 82.25 72 LYS A N 1
ATOM 578 C CA . LYS A 1 72 ? -23.648 1.094 13.009 1.00 82.25 72 LYS A CA 1
ATOM 579 C C . LYS A 1 72 ? -24.637 0.995 14.169 1.00 82.25 72 LYS A C 1
ATOM 581 O O . LYS A 1 72 ? -25.840 1.034 13.936 1.00 82.25 72 LYS A O 1
ATOM 586 N N . GLN A 1 73 ? -24.142 0.916 15.402 1.00 86.06 73 GLN A N 1
ATOM 587 C CA . GLN A 1 73 ? -24.952 0.944 16.624 1.00 86.06 73 GLN A CA 1
ATOM 588 C C . GLN A 1 73 ? -25.422 2.361 17.019 1.00 86.06 73 GLN A C 1
ATOM 590 O O . GLN A 1 73 ? -26.050 2.531 18.060 1.00 86.06 73 GLN A O 1
ATOM 595 N N . GLY A 1 74 ? -25.147 3.386 16.201 1.00 84.56 74 GLY A N 1
ATOM 596 C CA . GLY A 1 74 ? -25.611 4.761 16.411 1.00 84.56 74 GLY A CA 1
ATOM 597 C C . GLY A 1 74 ? -24.673 5.629 17.253 1.00 84.56 74 GLY A C 1
ATOM 598 O O . GLY A 1 74 ? -25.025 6.758 17.595 1.00 84.56 74 GLY A O 1
ATOM 599 N N . ASN A 1 75 ? -23.470 5.149 17.584 1.00 81.88 75 ASN A N 1
ATOM 600 C CA . ASN A 1 75 ? -22.513 5.927 18.363 1.00 81.88 75 ASN A CA 1
ATOM 601 C C . ASN A 1 75 ? -21.741 6.920 17.473 1.00 81.88 75 ASN A C 1
ATOM 603 O O . ASN A 1 75 ? -20.770 6.566 16.801 1.00 81.88 75 ASN A O 1
ATOM 607 N N . ALA A 1 76 ? -22.150 8.191 17.504 1.00 80.56 76 ALA A N 1
ATOM 608 C CA . ALA A 1 76 ? -21.530 9.261 16.719 1.00 80.56 76 ALA A CA 1
ATOM 609 C C . ALA A 1 76 ? -20.042 9.495 17.058 1.00 80.56 76 ALA A C 1
ATOM 611 O O . ALA A 1 76 ? -19.251 9.815 16.167 1.00 80.56 76 ALA A O 1
ATOM 612 N N . ALA A 1 77 ? -19.628 9.278 18.313 1.00 80.88 77 ALA A N 1
ATOM 613 C CA . ALA A 1 77 ? -18.233 9.446 18.728 1.00 80.88 77 ALA A CA 1
ATOM 614 C C . ALA A 1 77 ? -17.312 8.388 18.093 1.00 80.88 77 ALA A C 1
ATOM 616 O O . ALA A 1 77 ? -16.185 8.697 17.697 1.00 80.88 77 ALA A O 1
ATOM 617 N N . ALA A 1 78 ? -17.809 7.159 17.908 1.00 79.19 78 ALA A N 1
ATOM 618 C CA . ALA A 1 78 ? -17.085 6.115 17.182 1.00 79.19 78 ALA A CA 1
ATOM 619 C C . ALA A 1 78 ? -16.880 6.486 15.701 1.00 79.19 78 ALA A C 1
ATOM 621 O O . ALA A 1 78 ? -15.855 6.146 15.111 1.00 79.19 78 ALA A O 1
ATOM 622 N N . GLY A 1 79 ? -17.807 7.255 15.119 1.00 77.62 79 GLY A N 1
ATOM 623 C CA . GLY A 1 79 ? -17.718 7.737 13.737 1.00 77.62 79 GLY A CA 1
ATOM 624 C C . GLY A 1 79 ? -16.605 8.749 13.546 1.00 77.62 79 GLY A C 1
ATOM 625 O O . GLY A 1 79 ? -15.823 8.643 12.603 1.00 77.62 79 GLY A O 1
ATOM 626 N N . GLN A 1 80 ? -16.475 9.681 14.487 1.00 82.56 80 GLN A N 1
ATOM 627 C CA . GLN A 1 80 ? -15.390 10.655 14.479 1.00 82.56 80 GLN A CA 1
ATOM 628 C C . GLN A 1 80 ? -14.020 9.978 14.646 1.00 82.56 80 GLN A C 1
ATOM 630 O O . GLN A 1 80 ? -13.074 10.314 13.930 1.00 82.56 80 GLN A O 1
ATOM 635 N N . ALA A 1 81 ? -13.923 8.971 15.520 1.00 80.50 81 ALA A N 1
ATOM 636 C CA . ALA A 1 81 ? -12.708 8.176 15.688 1.00 80.50 81 ALA A CA 1
ATOM 637 C C . ALA A 1 81 ? -12.361 7.349 14.431 1.00 80.50 81 ALA A C 1
ATOM 639 O O . ALA A 1 81 ? -11.203 7.325 14.012 1.00 80.50 81 ALA A O 1
ATOM 640 N N . TYR A 1 82 ? -13.353 6.725 13.785 1.00 79.56 82 TYR A N 1
ATOM 641 C CA . TYR A 1 82 ? -13.168 6.002 12.521 1.00 79.56 82 TYR A CA 1
ATOM 642 C C . TYR A 1 82 ? -12.673 6.925 11.400 1.00 79.56 82 TYR A C 1
ATOM 644 O O . TYR A 1 82 ? -11.736 6.591 10.673 1.00 79.56 82 TYR A O 1
ATOM 652 N N . LEU A 1 83 ? -13.254 8.120 11.289 1.00 83.00 83 LEU A N 1
ATOM 653 C CA . LEU A 1 83 ? -12.843 9.101 10.290 1.00 83.00 83 LEU A CA 1
ATOM 654 C C . LEU A 1 83 ? -11.398 9.557 10.532 1.00 83.00 83 LEU A C 1
ATOM 656 O O . LEU A 1 83 ? -10.614 9.600 9.587 1.00 83.00 83 LEU A O 1
ATOM 660 N N . GLY A 1 84 ? -11.010 9.779 11.794 1.00 83.00 84 GLY A N 1
ATOM 661 C CA . GLY A 1 84 ? -9.622 10.055 12.180 1.00 83.00 84 GLY A CA 1
ATOM 662 C C . GLY A 1 84 ? -8.649 8.933 11.797 1.00 83.00 84 GLY A C 1
ATOM 663 O O . GLY A 1 84 ? -7.580 9.205 11.253 1.00 83.00 84 GLY A O 1
ATOM 664 N N . VAL A 1 85 ? -9.039 7.668 11.989 1.00 80.38 85 VAL A N 1
ATOM 665 C CA . VAL A 1 85 ? -8.265 6.487 11.559 1.00 80.38 85 VAL A CA 1
ATOM 666 C C . VAL A 1 85 ? -8.049 6.475 10.043 1.00 80.38 85 VAL A C 1
ATOM 668 O O . VAL A 1 85 ? -6.931 6.242 9.576 1.00 80.38 85 VAL A O 1
ATOM 671 N N . CYS A 1 86 ? -9.100 6.733 9.261 1.00 81.94 86 CYS A N 1
ATOM 672 C CA . CYS A 1 86 ? -9.008 6.808 7.803 1.00 81.94 86 CYS A CA 1
ATOM 673 C C . CYS A 1 86 ? -8.092 7.952 7.350 1.00 81.94 86 CYS A C 1
ATOM 675 O O . CYS A 1 86 ? -7.250 7.757 6.473 1.00 81.94 86 CYS A O 1
ATOM 677 N N . LEU A 1 87 ? -8.220 9.121 7.977 1.00 85.00 87 LEU A N 1
ATOM 678 C CA . LEU A 1 87 ? -7.440 10.313 7.651 1.00 85.00 87 LEU A CA 1
ATOM 679 C C . LEU A 1 87 ? -5.955 10.114 7.978 1.00 85.00 87 LEU A C 1
ATOM 681 O O . LEU A 1 87 ? -5.093 10.438 7.165 1.00 85.00 87 LEU A O 1
ATOM 685 N N . LEU A 1 88 ? -5.651 9.479 9.113 1.00 83.12 88 LEU A N 1
ATOM 686 C CA . LEU A 1 88 ? -4.289 9.116 9.495 1.00 83.12 88 LEU A CA 1
ATOM 687 C C . LEU A 1 88 ? -3.658 8.148 8.484 1.00 83.12 88 LEU A C 1
ATOM 689 O O . LEU A 1 88 ? -2.530 8.367 8.050 1.00 83.12 88 LEU A O 1
ATOM 693 N N . ARG A 1 89 ? -4.393 7.118 8.040 1.00 81.06 89 ARG A N 1
ATOM 694 C CA . ARG A 1 89 ? -3.924 6.205 6.979 1.00 81.06 89 ARG A CA 1
ATOM 695 C C . ARG A 1 89 ? -3.636 6.947 5.672 1.00 81.06 89 ARG A C 1
ATOM 697 O O . ARG A 1 89 ? -2.614 6.680 5.042 1.00 81.06 89 ARG A O 1
ATOM 704 N N . ALA A 1 90 ? -4.502 7.883 5.283 1.00 81.25 90 ALA A N 1
ATOM 705 C CA . ALA A 1 90 ? -4.310 8.693 4.083 1.00 81.25 90 ALA A CA 1
ATOM 706 C C . ALA A 1 90 ? -3.063 9.589 4.188 1.00 81.25 90 ALA A C 1
ATOM 708 O O . ALA A 1 90 ? -2.255 9.610 3.264 1.00 81.25 90 ALA A O 1
ATOM 709 N N . ILE A 1 91 ? -2.859 10.264 5.326 1.00 85.56 91 ILE A N 1
ATOM 710 C CA . ILE A 1 91 ? -1.678 11.109 5.566 1.00 85.56 91 ILE A CA 1
ATOM 711 C C . ILE A 1 91 ? -0.393 10.280 5.525 1.00 85.56 91 ILE A C 1
ATOM 713 O O . ILE A 1 91 ? 0.571 10.694 4.888 1.00 85.56 91 ILE A O 1
ATOM 717 N N . VAL A 1 92 ? -0.371 9.103 6.158 1.00 82.62 92 VAL A N 1
ATOM 718 C CA . VAL A 1 92 ? 0.802 8.214 6.142 1.00 82.62 92 VAL A CA 1
ATOM 719 C C . VAL A 1 92 ? 1.135 7.776 4.712 1.00 82.62 92 VAL A C 1
ATOM 721 O O . VAL A 1 92 ? 2.300 7.815 4.317 1.00 82.62 92 VAL A O 1
ATOM 724 N N . LEU A 1 93 ? 0.124 7.412 3.914 1.00 82.25 93 LEU A N 1
ATOM 725 C CA . LEU A 1 93 ? 0.322 7.052 2.510 1.00 82.25 93 LEU A CA 1
ATOM 726 C C . LEU A 1 93 ? 0.884 8.230 1.700 1.00 82.25 93 LEU A C 1
ATOM 728 O O . LEU A 1 93 ? 1.874 8.066 0.992 1.00 82.25 93 LEU A O 1
ATOM 732 N N . VAL A 1 94 ? 0.288 9.418 1.830 1.00 83.12 94 VAL A N 1
ATOM 733 C CA . VAL A 1 94 ? 0.741 10.632 1.130 1.00 83.12 94 VAL A CA 1
ATOM 734 C C . VAL A 1 94 ? 2.163 11.012 1.546 1.00 83.12 94 VAL A C 1
ATOM 736 O O . VAL A 1 94 ? 2.990 11.297 0.684 1.00 83.12 94 VAL A O 1
ATOM 739 N N . GLY A 1 95 ? 2.476 10.965 2.842 1.00 82.44 95 GLY A N 1
ATOM 740 C CA . GLY A 1 95 ? 3.812 11.257 3.360 1.00 82.44 95 GLY A CA 1
ATOM 741 C C . GLY A 1 95 ? 4.875 10.326 2.780 1.00 82.44 95 GLY A C 1
ATOM 742 O O . GLY A 1 95 ? 5.935 10.792 2.367 1.00 82.44 95 GLY A O 1
ATOM 743 N N . LEU A 1 96 ? 4.573 9.029 2.663 1.00 80.00 96 LEU A N 1
ATOM 744 C CA . LEU A 1 96 ? 5.479 8.075 2.026 1.00 80.00 96 LEU A CA 1
ATOM 745 C C . LEU A 1 96 ? 5.628 8.332 0.524 1.00 80.00 96 LEU A C 1
ATOM 747 O O . LEU A 1 96 ? 6.748 8.309 0.024 1.00 80.00 96 LEU A O 1
ATOM 751 N N . LEU A 1 97 ? 4.540 8.619 -0.197 1.00 79.94 97 LEU A N 1
ATOM 752 C CA . LEU A 1 97 ? 4.614 8.950 -1.625 1.00 79.94 97 LEU A CA 1
ATOM 753 C C . LEU A 1 97 ? 5.499 10.177 -1.877 1.00 79.94 97 LEU A C 1
ATOM 755 O O . LEU A 1 97 ? 6.346 10.140 -2.766 1.00 79.94 97 LEU A O 1
ATOM 759 N N . ILE A 1 98 ? 5.347 11.232 -1.072 1.00 81.19 98 ILE A N 1
ATOM 760 C CA . ILE A 1 98 ? 6.193 12.431 -1.150 1.00 81.19 98 ILE A CA 1
ATOM 761 C C . ILE A 1 98 ? 7.650 12.079 -0.832 1.00 81.19 98 ILE A C 1
ATOM 763 O O . ILE A 1 98 ? 8.545 12.469 -1.578 1.00 81.19 98 ILE A O 1
ATOM 767 N N . PHE A 1 99 ? 7.895 11.313 0.233 1.00 77.94 99 PHE A N 1
ATOM 768 C CA . PHE A 1 99 ? 9.239 10.885 0.621 1.00 77.94 99 PHE A CA 1
ATOM 769 C C . PHE A 1 99 ? 9.951 10.114 -0.501 1.00 77.94 99 PHE A C 1
ATOM 771 O O . PHE A 1 99 ? 11.090 10.427 -0.844 1.00 77.94 99 PHE A O 1
ATOM 778 N N . PHE A 1 100 ? 9.273 9.151 -1.130 1.00 69.69 100 PHE A N 1
ATOM 779 C CA . PHE A 1 100 ? 9.843 8.405 -2.253 1.00 69.69 100 PHE A CA 1
ATOM 780 C C . PHE A 1 100 ? 10.005 9.262 -3.511 1.00 69.69 100 PHE A C 1
ATOM 782 O O . PHE A 1 100 ? 11.009 9.119 -4.204 1.00 69.69 100 PHE A O 1
ATOM 789 N N . ALA A 1 101 ? 9.084 10.190 -3.784 1.00 73.69 101 ALA A N 1
ATOM 790 C CA . ALA A 1 101 ? 9.230 11.139 -4.887 1.00 73.69 101 ALA A CA 1
ATOM 791 C C . ALA A 1 101 ? 10.446 12.066 -4.701 1.00 73.69 101 ALA A C 1
ATOM 793 O O . ALA A 1 101 ? 11.108 12.413 -5.676 1.00 73.69 101 ALA A O 1
ATOM 794 N N . MET A 1 102 ? 10.774 12.442 -3.459 1.00 73.25 102 MET A N 1
ATOM 795 C CA . MET A 1 102 ? 11.977 13.221 -3.149 1.00 73.25 102 MET A CA 1
ATOM 796 C C . MET A 1 102 ? 13.271 12.421 -3.343 1.00 73.25 102 MET A C 1
ATOM 798 O O . MET A 1 102 ? 14.272 13.005 -3.737 1.00 73.25 102 MET A O 1
ATOM 802 N N . LEU A 1 103 ? 13.252 11.108 -3.093 1.00 63.44 103 LEU A N 1
ATOM 803 C CA . LEU A 1 103 ? 14.404 10.211 -3.275 1.00 63.44 103 LEU A CA 1
ATOM 804 C C . LEU A 1 103 ? 14.702 9.860 -4.741 1.00 63.44 103 LEU A C 1
ATOM 806 O O . LEU A 1 103 ? 15.784 9.360 -5.032 1.00 63.44 103 LEU A O 1
ATOM 810 N N . GLN A 1 104 ? 13.747 10.067 -5.651 1.00 57.28 104 GLN A N 1
ATOM 811 C CA . GLN A 1 104 ? 13.911 9.807 -7.088 1.00 57.28 104 GLN A CA 1
ATOM 812 C C . GLN A 1 104 ? 14.495 11.003 -7.871 1.00 57.28 104 GLN A C 1
ATOM 814 O O . GLN A 1 104 ? 14.675 10.886 -9.084 1.00 57.28 104 GLN A O 1
ATOM 819 N N . ARG A 1 105 ? 14.765 12.136 -7.208 1.00 45.62 105 ARG A N 1
ATOM 820 C CA . ARG A 1 105 ? 15.514 13.282 -7.757 1.00 45.62 105 ARG A CA 1
ATOM 821 C C . ARG A 1 105 ? 17.002 13.151 -7.472 1.00 45.62 105 ARG A C 1
ATOM 823 O O . ARG A 1 105 ? 17.773 13.593 -8.349 1.00 45.62 105 ARG A O 1
#

Sequence (105 aa):
MSQFFTSRFFQFLILPLFVVAWFVWTDPSKGADTLLRIQIWAQAFLVTGLAYTIAKSLLGKASSEELYDLVKQGNAAAGQAYLGVCLLRAIVLVGLLIFFAMLQR

Radius of gyration: 19.47 Å; chains: 1; bounding box: 41×37×48 Å

Foldseek 3Di:
DDCQCVDPCCVVPVVVVVVLVVCCVPPPVNCPVSVVVVVVVVVLVVLLVVLVVVLCVVCPPDDLVVLVVVVVVVDVVSVVVNVVSVVSSVVSSVVSVVVVVVVVD

Secondary structure (DSSP, 8-state):
--TTTTSHHIIIIIHHHHHHHHHHHH-TTTTHHHHHHHHHHHHHHHHHHHHHHHHHHHHTT--HHHHHHHHHTT-HHHHHHHHHHHHHHHHHHHHHHHHHHHHT-